Protein AF-G2DE27-F1 (afdb_monomer)

Sequence (119 aa):
MEELLKNDCVNLGLVTCKQAEQMSRGMVGREPKKAEADIVVELRATLHTQIRKFLRKHKGGPWNNPKAQEVLRIEIASTGSLRSLVQMARSILSERDEWLMANRGKLSSLLFGGKVRAK

Nearest PDB structures (foldseek):
  8dz8-assembly2_B  TM=3.753E-01  e=1.283E+00  synthetic construct
  6dg6-assembly4_D  TM=3.760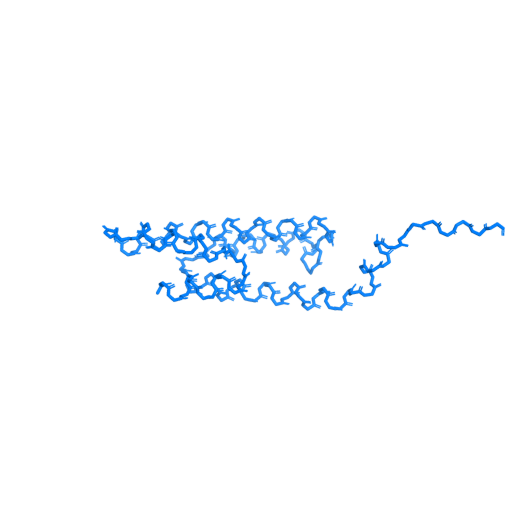E-01  e=1.498E+00  synthetic construct
  8dz8-assembly8_H  TM=3.916E-01  e=2.507E+00  synthetic construct

Organism: NCBI:txid1048808

Foldseek 3Di:
DLCCLQPLCCVLVLDPNVVSVVLVVVCPPPDPQVSFQVVLVSSLVSLLVVQVVLCVVPCQQPNNDPVSVVVLNVCSVVRRGSVSNSVSSVVVVVSRVVSCVVCVVVVVCVVVVPDPPDD

Secondary structure (DSSP, 8-state):
-HHIIIIIHHHTTSS-HHHHHHHHHHTTTS-HHHHHHHHHHHHHHHHHHHHHHHHHHTTTGGG-SHHHHHHHHHHHHH--SHHHHHHHHHHHHHHHHHHHHHTHHHHHHHHS-S-----

pLDDT: mean 87.58, std 13.14, range [43.81, 96.12]

Radius of gyration: 17.84 Å; Cα contacts (8 Å, |Δi|>4): 74; chains: 1; bounding box: 36×32×62 Å

Solvent-accessible surface area (backbone atoms only — not comparable to full-atom values): 6761 Å² total; per-residue (Å²): 108,66,63,52,41,56,45,52,34,28,76,71,62,56,38,51,64,69,53,29,51,51,53,52,60,69,36,68,95,49,60,67,70,62,43,46,48,54,51,32,54,54,44,41,54,40,48,52,51,52,50,54,54,47,28,66,77,51,75,20,58,88,48,56,49,73,66,52,47,48,50,52,51,53,54,52,72,61,44,84,41,61,69,61,40,52,55,51,48,51,54,57,50,48,53,50,49,53,45,47,63,78,39,44,79,65,54,51,53,72,75,64,65,74,74,85,77,81,128

Mean predicted aligned error: 6.75 Å

Structure (mmCIF, N/CA/C/O backbone):
data_AF-G2DE27-F1
#
_entry.id   AF-G2DE27-F1
#
loop_
_atom_site.group_PDB
_atom_site.id
_atom_site.type_symbol
_atom_site.label_atom_id
_atom_site.label_alt_id
_atom_site.label_comp_id
_atom_site.label_asym_id
_atom_site.label_entity_id
_atom_site.label_seq_id
_atom_site.pdbx_PDB_ins_code
_atom_site.Cartn_x
_atom_site.Cartn_y
_atom_site.Cartn_z
_atom_site.occupancy
_atom_site.B_iso_or_equiv
_atom_site.auth_seq_id
_atom_site.auth_comp_id
_atom_site.auth_asym_id
_atom_site.auth_atom_id
_atom_site.pdbx_PDB_model_num
ATOM 1 N N . MET A 1 1 ? -12.208 7.531 9.308 1.00 78.00 1 MET A N 1
ATOM 2 C CA . MET A 1 1 ? -11.408 6.284 9.303 1.00 78.00 1 MET A CA 1
ATOM 3 C C . MET A 1 1 ? -12.095 5.212 8.479 1.00 78.00 1 MET A C 1
ATOM 5 O O . MET A 1 1 ? -11.497 4.728 7.534 1.00 78.00 1 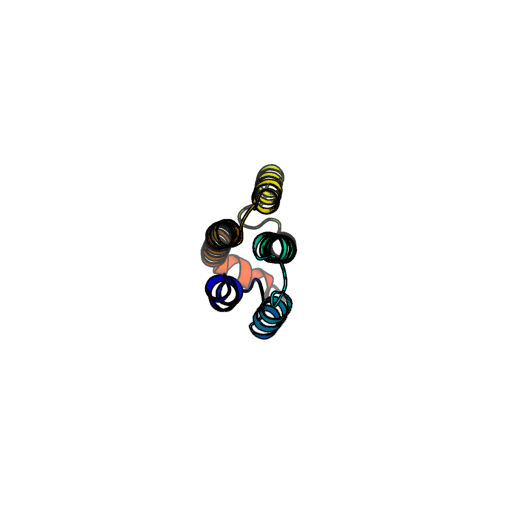MET A O 1
ATOM 9 N N . GLU A 1 2 ? -13.354 4.895 8.782 1.00 80.06 2 GLU A N 1
ATOM 10 C CA . GLU A 1 2 ? -14.131 3.891 8.046 1.00 80.06 2 GLU A CA 1
ATOM 11 C C . GLU A 1 2 ? -14.249 4.185 6.543 1.00 80.06 2 GLU A C 1
ATOM 13 O O . GLU A 1 2 ? -14.039 3.287 5.737 1.00 80.06 2 GLU A O 1
ATOM 18 N N . GLU A 1 3 ? -14.467 5.444 6.159 1.00 85.44 3 GLU A N 1
ATOM 19 C CA . GLU A 1 3 ? -14.487 5.861 4.749 1.00 85.44 3 GLU A CA 1
ATOM 20 C C . GLU A 1 3 ? -13.135 5.642 4.045 1.00 85.44 3 GLU A C 1
ATOM 22 O O . GLU A 1 3 ? -13.090 5.049 2.972 1.00 85.44 3 GLU A O 1
ATOM 27 N N . LEU A 1 4 ? -12.015 6.022 4.679 1.00 85.62 4 LEU A N 1
ATOM 28 C CA . LEU A 1 4 ? -10.665 5.769 4.144 1.00 85.62 4 LEU A CA 1
ATOM 29 C C . LEU A 1 4 ? -10.403 4.267 3.960 1.00 85.62 4 LEU A C 1
ATOM 31 O O . LEU A 1 4 ? -9.737 3.856 3.014 1.00 85.62 4 LEU A O 1
ATOM 35 N N . LEU A 1 5 ? -10.913 3.438 4.870 1.00 86.50 5 LEU A N 1
ATOM 36 C CA . LEU A 1 5 ? -10.732 1.992 4.819 1.00 86.50 5 LEU A CA 1
ATOM 37 C C . LEU A 1 5 ? -11.600 1.344 3.732 1.00 86.50 5 LEU A C 1
ATOM 39 O O . LEU A 1 5 ? -11.096 0.539 2.956 1.00 86.50 5 LEU A O 1
ATOM 43 N N . LYS A 1 6 ? -12.891 1.691 3.668 1.00 89.19 6 LYS A N 1
ATOM 44 C CA . LYS A 1 6 ? -13.863 1.085 2.743 1.00 89.19 6 LYS A CA 1
ATOM 45 C C . LYS A 1 6 ? -13.767 1.619 1.317 1.00 89.19 6 LYS A C 1
ATOM 47 O O . LYS A 1 6 ? -14.107 0.886 0.397 1.00 89.19 6 LYS A O 1
ATOM 52 N N . ASN A 1 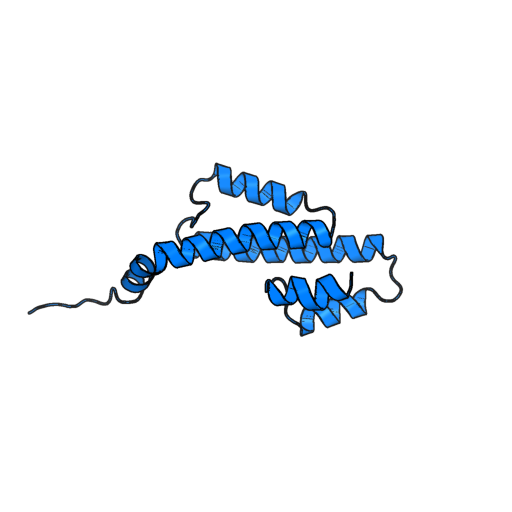7 ? -13.281 2.846 1.136 1.00 92.00 7 ASN A N 1
ATOM 53 C CA . ASN A 1 7 ? -13.124 3.454 -0.182 1.00 92.00 7 ASN A CA 1
ATOM 54 C C . ASN A 1 7 ? -11.658 3.455 -0.601 1.00 92.00 7 ASN A C 1
ATOM 56 O O . ASN A 1 7 ? -11.277 2.715 -1.499 1.00 92.00 7 ASN A O 1
ATOM 60 N N . ASP A 1 8 ? -10.805 4.243 0.054 1.00 92.25 8 ASP A N 1
ATOM 61 C CA . ASP A 1 8 ? -9.450 4.484 -0.454 1.00 92.25 8 ASP A CA 1
ATOM 62 C C . ASP A 1 8 ? -8.556 3.249 -0.403 1.00 92.25 8 ASP A C 1
ATOM 64 O O . ASP A 1 8 ? -7.893 2.927 -1.386 1.00 92.25 8 ASP A O 1
ATOM 68 N N . CYS A 1 9 ? -8.550 2.524 0.715 1.00 91.88 9 CYS A N 1
ATOM 69 C CA . CYS A 1 9 ? -7.734 1.317 0.837 1.00 91.88 9 CYS A CA 1
ATOM 70 C C . CYS A 1 9 ? -8.226 0.205 -0.101 1.00 91.88 9 CYS A C 1
ATOM 72 O O . CYS A 1 9 ? -7.412 -0.567 -0.606 1.00 91.88 9 CYS A O 1
ATOM 74 N N . VAL A 1 10 ? -9.533 0.153 -0.372 1.00 93.75 10 VAL A N 1
ATOM 75 C CA . VAL A 1 10 ? -10.127 -0.772 -1.347 1.00 93.75 10 VAL A CA 1
ATOM 76 C C . VAL A 1 10 ? -9.768 -0.375 -2.777 1.00 93.75 10 VAL A C 1
ATOM 78 O O . VAL A 1 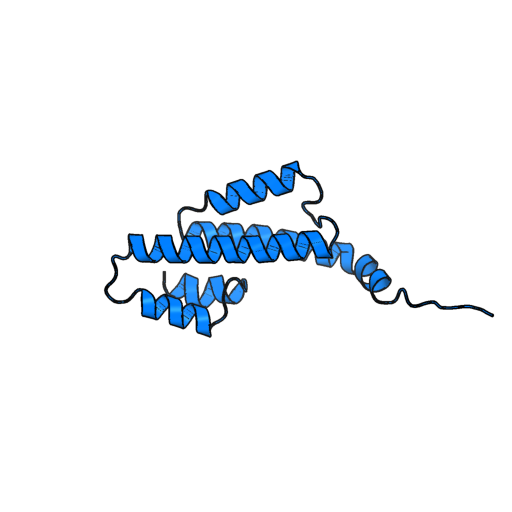10 ? -9.291 -1.212 -3.538 1.00 93.75 10 VAL A O 1
ATOM 81 N N . ASN A 1 11 ? -9.919 0.901 -3.132 1.00 92.81 11 ASN A N 1
ATOM 82 C CA . ASN A 1 11 ? -9.608 1.428 -4.463 1.00 92.81 11 ASN A CA 1
ATOM 83 C C . ASN A 1 11 ? -8.125 1.269 -4.812 1.00 92.81 11 ASN A C 1
ATOM 85 O O . ASN A 1 11 ? -7.780 0.974 -5.953 1.00 92.81 11 ASN A O 1
ATOM 89 N N . LEU A 1 12 ? -7.240 1.414 -3.823 1.00 93.12 12 LEU A N 1
ATOM 90 C CA . LEU A 1 12 ? -5.804 1.166 -3.975 1.00 93.12 12 LEU A CA 1
ATOM 91 C C . LEU A 1 12 ? -5.448 -0.327 -3.972 1.00 93.12 12 LEU A C 1
ATOM 93 O O . LEU A 1 12 ? -4.282 -0.683 -4.134 1.00 93.12 12 LEU A O 1
ATOM 97 N N . GLY A 1 13 ? -6.428 -1.208 -3.760 1.00 92.88 13 GLY A N 1
ATOM 98 C CA . GLY A 1 13 ? -6.229 -2.650 -3.690 1.00 92.88 13 GLY A CA 1
ATOM 99 C C . GLY A 1 13 ? -5.402 -3.095 -2.485 1.00 92.88 13 GLY A C 1
ATOM 100 O O . GLY A 1 13 ? -4.835 -4.186 -2.512 1.00 92.88 13 GLY A O 1
ATOM 101 N N . LEU A 1 14 ? -5.294 -2.274 -1.434 1.00 93.12 14 LEU A N 1
ATOM 102 C CA . LEU A 1 14 ? -4.629 -2.655 -0.184 1.00 93.12 14 LEU A CA 1
ATOM 103 C C . LEU A 1 14 ? -5.445 -3.704 0.572 1.00 93.12 14 LEU A C 1
ATOM 105 O O . LEU A 1 14 ? -4.870 -4.566 1.222 1.00 93.12 14 LEU A O 1
ATOM 109 N N . VAL A 1 15 ? -6.770 -3.656 0.456 1.00 95.06 15 VAL A N 1
ATOM 110 C CA . VAL A 1 15 ? -7.705 -4.644 1.009 1.00 95.06 15 VAL A CA 1
ATOM 111 C C . VAL A 1 15 ? -8.863 -4.866 0.047 1.00 95.06 15 VAL A C 1
ATOM 113 O O . VAL A 1 15 ? -9.178 -4.018 -0.780 1.00 95.06 15 VAL A O 1
ATOM 116 N N . THR A 1 16 ? -9.527 -6.010 0.162 1.00 93.88 16 THR A N 1
ATOM 117 C CA . THR A 1 16 ? -10.825 -6.239 -0.492 1.00 93.88 16 THR A CA 1
ATOM 118 C C . THR A 1 16 ? -11.956 -5.558 0.282 1.00 93.88 16 THR A C 1
ATOM 120 O O . THR A 1 16 ? -11.826 -5.327 1.485 1.00 93.88 16 THR A O 1
ATOM 123 N N . CYS A 1 17 ? -13.108 -5.319 -0.360 1.00 92.06 17 CYS A N 1
ATOM 124 C CA . CYS A 1 17 ? -14.300 -4.791 0.324 1.00 92.06 17 CYS A CA 1
ATOM 125 C C . CYS A 1 17 ? -14.668 -5.632 1.557 1.00 92.06 17 CYS A C 1
ATOM 127 O O . CYS A 1 17 ? -14.911 -5.098 2.635 1.00 92.06 17 CYS A O 1
ATOM 129 N N . LYS A 1 18 ? -14.617 -6.964 1.420 1.00 93.12 18 LYS A N 1
ATOM 130 C CA . LYS A 1 18 ? -14.903 -7.902 2.512 1.00 93.12 18 LYS A CA 1
ATOM 131 C C . LYS A 1 18 ? -13.925 -7.746 3.680 1.00 93.12 18 LYS A C 1
ATOM 133 O O . LYS A 1 18 ? -14.350 -7.755 4.830 1.00 93.12 18 LYS A O 1
ATOM 138 N N . GLN A 1 19 ? -12.630 -7.594 3.400 1.00 93.00 19 GLN A N 1
ATOM 139 C CA . GLN A 1 19 ? -11.624 -7.357 4.441 1.00 93.00 19 GLN A CA 1
ATOM 140 C C . GLN A 1 19 ? -11.829 -5.997 5.113 1.00 93.00 19 GLN A C 1
ATOM 142 O O . GLN A 1 19 ? -11.804 -5.925 6.336 1.00 93.00 19 GLN A O 1
ATOM 147 N N . ALA A 1 20 ? -12.112 -4.942 4.344 1.00 92.81 20 ALA A N 1
ATOM 148 C CA . ALA A 1 20 ? -12.404 -3.617 4.887 1.00 92.81 20 ALA A CA 1
ATOM 149 C C . ALA A 1 20 ? -13.627 -3.632 5.823 1.00 92.81 20 ALA A C 1
ATOM 151 O O . ALA A 1 20 ? -13.599 -3.034 6.899 1.00 92.81 20 ALA A O 1
ATOM 152 N N . GLU A 1 21 ? -14.686 -4.361 5.460 1.00 91.94 21 GLU A 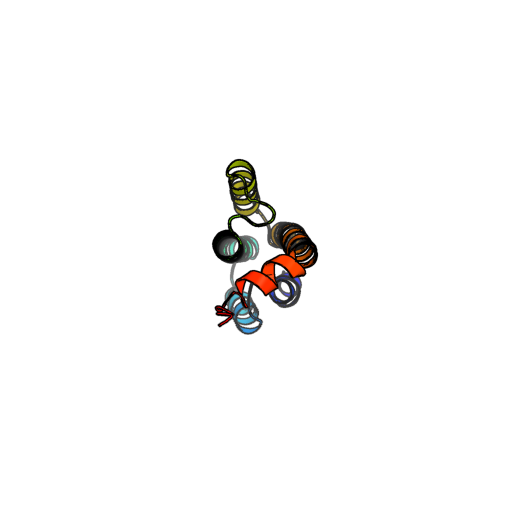N 1
ATOM 153 C CA . GLU A 1 21 ? -15.852 -4.573 6.322 1.00 91.94 21 GLU A CA 1
ATOM 154 C C . GLU A 1 21 ? -15.511 -5.354 7.595 1.00 91.94 21 GLU A C 1
ATOM 156 O O . GLU A 1 21 ? -15.956 -4.975 8.679 1.00 91.94 21 GLU A O 1
ATOM 161 N N . GLN A 1 22 ? -14.718 -6.423 7.490 1.00 92.38 22 GLN A N 1
ATOM 162 C CA . GLN A 1 22 ? -14.283 -7.214 8.645 1.00 92.38 22 GLN A CA 1
ATOM 163 C C . GLN A 1 22 ? -13.432 -6.387 9.611 1.00 92.38 22 GLN A C 1
ATOM 165 O O . GLN A 1 22 ? -13.709 -6.374 10.809 1.00 92.38 22 GLN A O 1
ATOM 170 N N . MET A 1 23 ? -12.452 -5.650 9.089 1.00 91.94 23 MET A N 1
ATOM 171 C CA . MET A 1 23 ? -11.615 -4.736 9.865 1.00 91.94 23 MET A CA 1
ATOM 172 C C . MET A 1 23 ? -12.466 -3.658 10.539 1.00 91.94 23 MET A C 1
ATOM 174 O O . MET A 1 23 ? -12.308 -3.419 11.731 1.00 91.94 23 MET A O 1
ATOM 178 N N . SER A 1 24 ? -13.425 -3.069 9.815 1.00 90.19 24 SER A N 1
ATOM 179 C CA . SER A 1 24 ? -14.351 -2.065 10.349 1.00 90.19 24 SER A CA 1
ATOM 180 C C . SER A 1 24 ? -15.212 -2.594 11.494 1.00 90.19 24 SER A C 1
ATOM 182 O O . SER A 1 24 ? -15.283 -1.954 12.543 1.00 90.19 24 SER A O 1
ATOM 184 N N . ARG A 1 25 ? -15.799 -3.787 11.347 1.00 90.44 25 ARG A N 1
ATOM 185 C CA . ARG A 1 25 ? -16.557 -4.442 12.426 1.00 90.44 25 ARG A CA 1
ATOM 186 C C . ARG A 1 25 ? -15.669 -4.765 13.624 1.00 90.44 25 ARG A C 1
ATOM 188 O O . ARG A 1 25 ? -16.093 -4.579 14.759 1.00 90.44 25 ARG A O 1
ATOM 195 N N . GLY A 1 26 ? -14.430 -5.184 13.374 1.00 87.00 26 GLY A N 1
ATOM 196 C CA . GLY A 1 26 ? -13.433 -5.452 14.409 1.00 87.00 26 GLY A CA 1
ATOM 197 C C . GLY A 1 26 ? -13.007 -4.220 15.215 1.00 87.00 26 GLY A C 1
ATOM 198 O O . GLY A 1 26 ? -12.393 -4.383 16.265 1.00 87.00 26 GLY A O 1
ATOM 199 N N . MET A 1 27 ? -13.328 -2.998 14.771 1.00 86.38 27 MET A N 1
ATOM 200 C CA . MET A 1 27 ? -13.064 -1.768 15.531 1.00 86.38 27 MET A CA 1
ATOM 201 C C . MET A 1 27 ? -14.137 -1.452 16.578 1.00 86.38 27 MET A C 1
ATOM 203 O O . MET A 1 27 ? -13.875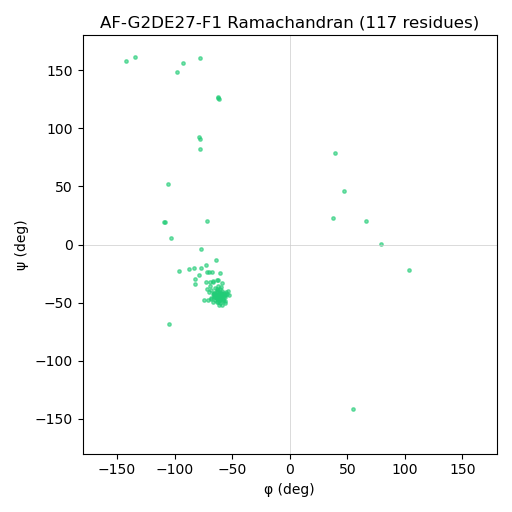 -0.671 17.493 1.00 86.38 27 MET A O 1
ATOM 207 N N . VAL A 1 28 ? -15.345 -2.008 16.450 1.00 86.62 28 VAL A N 1
ATOM 208 C CA . VAL A 1 28 ? -16.480 -1.645 17.309 1.00 86.62 28 VAL A CA 1
ATOM 209 C C . VAL A 1 28 ? -16.165 -1.998 18.766 1.00 86.62 28 VAL A C 1
ATOM 211 O O . VAL A 1 28 ? -15.787 -3.123 19.077 1.00 86.62 28 VAL A O 1
ATOM 214 N N . GLY A 1 29 ? -16.293 -1.016 19.663 1.00 88.00 29 GLY A N 1
ATOM 215 C CA . GLY A 1 29 ? -15.994 -1.174 21.092 1.00 88.00 29 GLY A CA 1
ATOM 216 C C . GLY A 1 29 ? -14.505 -1.117 21.460 1.00 88.00 29 GLY A C 1
ATOM 217 O O . GLY A 1 29 ? -14.172 -1.229 22.637 1.00 88.00 29 GLY A O 1
ATOM 218 N N . ARG A 1 30 ? -13.599 -0.919 20.491 1.00 90.56 30 ARG A N 1
ATOM 219 C CA . ARG A 1 30 ? -12.164 -0.719 20.742 1.00 90.56 30 ARG A CA 1
ATOM 220 C C . ARG A 1 30 ? -11.830 0.766 20.861 1.00 90.56 30 ARG A C 1
ATOM 222 O O . ARG A 1 30 ? -12.503 1.620 20.290 1.00 90.56 30 ARG A O 1
ATOM 229 N N . GLU A 1 31 ? -10.736 1.073 21.556 1.00 92.31 31 GLU A N 1
ATOM 230 C CA . GLU A 1 31 ? -10.185 2.428 21.564 1.00 92.31 31 GLU A CA 1
ATOM 231 C C . GLU A 1 31 ? -9.775 2.839 20.132 1.00 92.31 31 GLU A C 1
ATOM 233 O O . GLU A 1 31 ? -8.968 2.131 19.516 1.00 92.31 31 GLU A O 1
ATOM 238 N N . PRO A 1 32 ? -10.264 3.978 19.599 1.00 88.44 32 PRO A N 1
ATOM 239 C CA . PRO A 1 32 ? -10.047 4.360 18.202 1.00 88.44 32 PRO A CA 1
ATOM 240 C C . PRO A 1 32 ? -8.576 4.414 17.780 1.00 88.44 32 PRO A C 1
ATOM 242 O O . PRO A 1 32 ? -8.232 3.941 16.701 1.00 88.44 32 PRO A O 1
ATOM 245 N N . LYS A 1 33 ? -7.691 4.936 18.640 1.00 90.19 33 LYS A N 1
ATOM 246 C CA . LYS A 1 33 ? -6.251 5.036 18.346 1.00 90.19 33 LYS A CA 1
ATOM 247 C C . LYS A 1 33 ? -5.589 3.666 18.226 1.00 90.19 33 LYS A C 1
ATOM 249 O O . LYS A 1 33 ? -4.781 3.446 17.329 1.00 90.19 33 LYS A O 1
ATOM 254 N N . LYS A 1 34 ? -5.943 2.739 19.117 1.00 91.38 34 LYS A N 1
ATOM 255 C CA . LYS A 1 34 ? -5.409 1.373 19.107 1.00 91.38 34 LYS A CA 1
ATOM 256 C C . LYS A 1 34 ? -5.943 0.581 17.914 1.00 91.38 34 LYS A C 1
ATOM 258 O O . LYS A 1 34 ? -5.185 -0.130 17.267 1.00 91.38 34 LYS A O 1
ATOM 263 N N . ALA A 1 35 ? -7.228 0.743 17.601 1.00 91.88 35 ALA A N 1
ATOM 264 C CA . ALA A 1 35 ? -7.839 0.139 16.424 1.00 91.88 35 ALA A CA 1
ATOM 265 C C . ALA A 1 35 ? -7.189 0.639 15.121 1.00 91.88 35 ALA A C 1
ATOM 267 O O . ALA A 1 35 ? -6.871 -0.171 14.252 1.00 91.88 35 ALA A O 1
ATOM 268 N N . GLU A 1 36 ? -6.931 1.947 15.007 1.00 92.62 36 GLU A N 1
ATOM 269 C CA . GLU A 1 36 ? -6.219 2.510 13.856 1.00 92.62 36 GLU A CA 1
ATOM 270 C C . GLU A 1 36 ? -4.808 1.944 13.732 1.00 92.62 36 GLU A C 1
ATOM 272 O O . GLU A 1 36 ? -4.419 1.525 12.646 1.00 92.62 36 GLU A O 1
ATOM 277 N N . ALA A 1 37 ? -4.052 1.914 14.832 1.00 92.50 37 ALA A N 1
ATOM 278 C CA . ALA A 1 37 ? -2.677 1.430 14.827 1.00 92.50 37 ALA A CA 1
ATOM 279 C C . ALA A 1 37 ? -2.583 -0.012 14.303 1.00 92.50 37 ALA A C 1
ATOM 281 O O . ALA A 1 37 ? -1.746 -0.292 13.444 1.00 92.50 37 ALA A O 1
ATOM 282 N N . ASP A 1 38 ? -3.477 -0.898 14.748 1.00 93.25 38 ASP A N 1
ATOM 283 C CA . ASP A 1 38 ? -3.522 -2.287 14.282 1.00 93.25 38 ASP A CA 1
ATOM 284 C C . ASP A 1 38 ? -3.839 -2.379 12.782 1.00 93.25 38 ASP A C 1
ATOM 286 O O . ASP A 1 38 ? -3.147 -3.076 12.038 1.00 93.25 38 ASP A O 1
ATOM 290 N N . ILE A 1 39 ? -4.846 -1.629 12.318 1.00 94.12 39 ILE A N 1
ATOM 291 C CA . ILE A 1 39 ? -5.213 -1.575 10.895 1.00 94.12 39 ILE A CA 1
ATOM 292 C C . ILE A 1 39 ? -4.034 -1.076 10.062 1.00 94.12 39 ILE A C 1
ATOM 294 O O . ILE A 1 39 ? -3.716 -1.639 9.018 1.00 94.12 39 ILE A O 1
ATOM 298 N N . VAL A 1 40 ? -3.359 -0.028 10.525 1.00 95.38 40 VAL A N 1
ATOM 299 C CA . VAL A 1 40 ? -2.203 0.546 9.844 1.00 95.38 40 VAL A CA 1
ATOM 300 C C . VAL A 1 40 ? -1.070 -0.475 9.737 1.00 95.38 40 VAL A C 1
ATOM 302 O O . VAL A 1 40 ? -0.468 -0.584 8.671 1.00 95.38 40 VAL A O 1
ATOM 305 N N . VAL A 1 41 ? -0.794 -1.257 10.784 1.00 94.94 41 VAL A N 1
ATOM 306 C CA . VAL A 1 41 ? 0.215 -2.330 10.739 1.00 94.94 41 VAL A CA 1
ATOM 307 C C . VAL A 1 41 ? -0.134 -3.375 9.674 1.00 94.94 41 VAL A C 1
ATOM 309 O O . VAL A 1 41 ? 0.723 -3.736 8.863 1.00 94.94 41 VAL A O 1
ATOM 312 N N . GLU A 1 42 ? -1.389 -3.819 9.621 1.00 94.56 42 GLU A N 1
ATOM 313 C CA . GLU A 1 42 ? -1.840 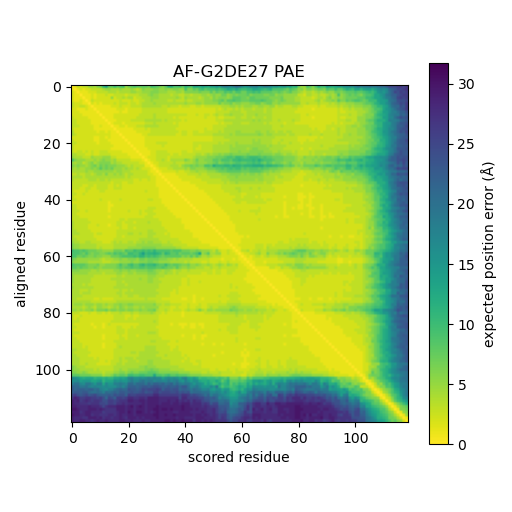-4.817 8.645 1.00 94.56 42 GLU A CA 1
ATOM 314 C C . GLU A 1 42 ? -1.781 -4.291 7.199 1.00 94.56 42 GLU A C 1
ATOM 316 O O . GLU A 1 42 ? -1.296 -4.969 6.283 1.00 94.56 42 GLU A O 1
ATOM 321 N N . LEU A 1 43 ? -2.198 -3.043 6.984 1.00 95.81 43 LEU A N 1
ATOM 322 C CA . LEU A 1 43 ? -2.152 -2.404 5.670 1.00 95.81 43 LEU A CA 1
ATOM 323 C C . LEU A 1 43 ? -0.713 -2.133 5.209 1.00 95.81 43 LEU A C 1
ATOM 325 O O . LEU A 1 43 ? -0.404 -2.363 4.036 1.00 95.81 43 LEU A O 1
ATOM 329 N N . ARG A 1 44 ? 0.195 -1.724 6.112 1.00 96.12 44 ARG A N 1
ATOM 330 C CA . ARG A 1 44 ? 1.635 -1.605 5.810 1.00 96.12 44 ARG A CA 1
ATOM 331 C C . ARG A 1 44 ? 2.191 -2.944 5.335 1.00 96.12 44 ARG A C 1
ATOM 333 O O . ARG A 1 44 ? 2.850 -2.986 4.298 1.00 96.12 44 ARG A O 1
ATOM 340 N N . ALA A 1 45 ? 1.901 -4.038 6.045 1.00 94.88 45 ALA A N 1
ATOM 341 C CA . ALA A 1 45 ? 2.354 -5.381 5.673 1.00 94.88 45 ALA A CA 1
ATOM 342 C C . ALA A 1 45 ? 1.818 -5.816 4.297 1.00 94.88 45 ALA A C 1
ATOM 344 O O . ALA A 1 45 ? 2.542 -6.418 3.489 1.00 94.88 45 ALA A O 1
ATOM 345 N N . THR A 1 46 ? 0.567 -5.464 4.002 1.00 95.81 46 THR A N 1
ATOM 346 C CA . THR A 1 46 ? -0.056 -5.758 2.711 1.00 95.81 46 THR A CA 1
ATOM 347 C C . THR A 1 46 ? 0.606 -4.983 1.575 1.00 95.81 46 THR A C 1
ATOM 349 O O . THR A 1 46 ? 1.038 -5.600 0.596 1.00 95.81 46 THR A O 1
ATOM 352 N N . LEU A 1 47 ? 0.788 -3.667 1.724 1.00 95.75 47 LEU A N 1
ATOM 353 C CA . LEU A 1 47 ? 1.508 -2.834 0.756 1.00 95.75 47 LEU A CA 1
ATOM 354 C C . LEU A 1 47 ? 2.932 -3.361 0.521 1.00 95.75 47 LEU A C 1
ATOM 356 O O . LEU A 1 47 ? 3.356 -3.548 -0.622 1.00 95.75 47 LEU A O 1
ATOM 360 N N . HIS A 1 48 ? 3.638 -3.712 1.598 1.00 94.44 48 HIS A N 1
ATOM 361 C CA . HIS A 1 48 ? 4.975 -4.298 1.527 1.00 94.44 48 HIS A CA 1
ATOM 362 C C . HIS A 1 48 ? 5.017 -5.574 0.684 1.00 94.44 48 HIS A C 1
ATOM 364 O O . HIS A 1 48 ? 5.926 -5.783 -0.127 1.00 94.44 48 HIS A O 1
ATOM 370 N N . THR A 1 49 ? 4.022 -6.440 0.872 1.00 94.81 49 THR A N 1
ATOM 371 C CA . THR A 1 49 ? 3.899 -7.699 0.139 1.00 94.81 49 THR A CA 1
ATOM 372 C C . THR A 1 49 ? 3.641 -7.452 -1.344 1.00 94.81 49 THR A C 1
ATOM 374 O O . THR A 1 49 ? 4.241 -8.128 -2.186 1.00 94.81 49 THR A O 1
ATOM 377 N N . GLN A 1 50 ? 2.788 -6.482 -1.678 1.00 93.81 50 GLN A N 1
ATOM 378 C CA . GLN A 1 50 ? 2.502 -6.114 -3.065 1.00 93.81 50 GLN A CA 1
ATOM 379 C C . GLN A 1 50 ? 3.751 -5.590 -3.776 1.00 93.81 50 GLN A C 1
ATOM 381 O O . GLN A 1 50 ? 4.107 -6.110 -4.836 1.00 93.81 50 GLN A O 1
ATOM 386 N N . ILE A 1 51 ? 4.468 -4.646 -3.161 1.00 94.31 51 ILE A N 1
ATOM 387 C CA . ILE A 1 51 ? 5.709 -4.088 -3.716 1.00 94.31 51 ILE A CA 1
ATOM 388 C C . ILE A 1 51 ? 6.747 -5.193 -3.899 1.00 94.31 51 ILE A C 1
ATOM 390 O O . ILE A 1 51 ? 7.302 -5.350 -4.981 1.00 94.31 51 ILE A O 1
ATOM 394 N N . ARG A 1 52 ? 6.960 -6.049 -2.894 1.00 93.75 52 ARG A N 1
ATOM 395 C CA . ARG A 1 52 ? 7.909 -7.168 -3.001 1.00 93.75 52 ARG A CA 1
ATOM 396 C C . ARG A 1 52 ? 7.563 -8.125 -4.145 1.00 93.75 52 ARG A C 1
ATOM 398 O O . ARG A 1 52 ? 8.462 -8.572 -4.859 1.00 93.75 52 ARG A O 1
ATOM 405 N N . LYS A 1 53 ? 6.282 -8.469 -4.323 1.00 93.75 53 LYS A N 1
ATOM 406 C CA . LYS A 1 53 ? 5.829 -9.304 -5.451 1.00 93.75 53 LYS A CA 1
ATOM 407 C C . LYS A 1 53 ? 6.097 -8.608 -6.787 1.00 93.75 53 LYS A C 1
ATOM 409 O O . LYS A 1 53 ? 6.603 -9.250 -7.707 1.00 93.75 53 LYS A O 1
ATOM 414 N N . PHE A 1 54 ? 5.819 -7.309 -6.870 1.00 93.81 54 PHE A N 1
ATOM 415 C CA . PHE A 1 54 ? 6.071 -6.500 -8.057 1.00 93.81 54 PHE A CA 1
ATOM 416 C C . PHE A 1 54 ? 7.562 -6.453 -8.419 1.00 93.81 54 PHE A C 1
ATOM 418 O O . PHE A 1 54 ? 7.932 -6.819 -9.533 1.00 93.81 54 PHE A O 1
ATOM 425 N N . LEU A 1 55 ? 8.426 -6.103 -7.460 1.00 91.88 55 LEU A N 1
ATOM 426 C CA . LEU A 1 55 ? 9.881 -6.039 -7.633 1.00 91.88 55 LEU A CA 1
ATOM 427 C C . LEU A 1 55 ? 10.451 -7.357 -8.171 1.00 91.88 55 LEU A C 1
ATOM 429 O O . LEU A 1 55 ? 11.268 -7.350 -9.087 1.00 91.88 55 LEU A O 1
ATOM 433 N N . ARG A 1 56 ? 9.988 -8.500 -7.653 1.00 91.56 56 ARG A N 1
ATOM 434 C CA . ARG A 1 56 ? 10.408 -9.826 -8.137 1.00 91.56 56 ARG A CA 1
ATOM 435 C C . ARG A 1 56 ? 9.976 -10.083 -9.572 1.00 91.56 56 ARG A C 1
ATOM 437 O O . ARG A 1 56 ? 10.782 -10.529 -10.381 1.00 91.56 56 ARG A O 1
ATOM 444 N N . LYS A 1 57 ? 8.710 -9.799 -9.883 1.00 91.75 57 LYS A N 1
ATOM 445 C CA . LYS A 1 57 ? 8.137 -10.026 -11.214 1.00 91.75 57 LYS A CA 1
ATOM 446 C C . LYS A 1 57 ? 8.802 -9.151 -12.279 1.00 91.75 57 LYS A C 1
ATOM 448 O O . LYS A 1 57 ? 9.019 -9.610 -13.395 1.00 91.75 57 LYS A O 1
ATOM 453 N N . HIS A 1 58 ? 9.147 -7.915 -11.929 1.00 90.50 58 HIS A N 1
ATOM 454 C CA . HIS A 1 58 ? 9.641 -6.900 -12.861 1.00 90.50 58 HIS A CA 1
ATOM 455 C C . HIS A 1 58 ? 11.134 -6.580 -12.689 1.00 90.50 58 HIS A C 1
ATOM 457 O O . HIS A 1 58 ? 11.588 -5.530 -13.139 1.00 90.50 58 HIS A O 1
ATOM 463 N N . LYS A 1 59 ? 11.902 -7.479 -12.049 1.00 87.44 59 LYS A N 1
ATOM 464 C CA . LYS A 1 59 ? 13.355 -7.346 -11.813 1.00 87.44 59 LYS A CA 1
ATOM 465 C C . LYS A 1 59 ? 13.753 -5.963 -11.276 1.00 87.44 59 LYS A C 1
ATOM 467 O O . LYS A 1 59 ? 14.695 -5.344 -11.759 1.00 87.44 59 LYS A O 1
ATOM 472 N N . GLY A 1 60 ? 13.009 -5.479 -10.287 1.00 84.56 60 GLY A N 1
ATOM 473 C CA . GLY A 1 60 ? 13.267 -4.208 -9.619 1.00 84.56 60 GLY A CA 1
ATOM 474 C C . GLY A 1 60 ? 12.340 -3.057 -10.017 1.00 84.56 60 GLY A C 1
ATOM 475 O O . GLY A 1 60 ? 12.148 -2.163 -9.204 1.00 84.56 60 GLY A O 1
ATOM 476 N N . GLY A 1 61 ? 11.689 -3.090 -11.185 1.00 92.00 61 GLY A N 1
ATOM 477 C CA . GLY A 1 61 ? 10.711 -2.055 -11.554 1.00 92.00 61 GLY A CA 1
ATOM 478 C C . GLY A 1 61 ? 11.280 -0.621 -11.489 1.00 92.00 61 GLY A C 1
ATOM 479 O O . GLY A 1 61 ? 12.448 -0.436 -11.842 1.00 92.00 61 GLY A O 1
ATOM 480 N N . PRO A 1 62 ? 10.503 0.381 -11.027 1.00 93.94 62 PRO A N 1
ATOM 481 C CA . PRO A 1 62 ? 11.009 1.743 -10.831 1.00 93.94 62 PRO A CA 1
ATOM 482 C C . PRO A 1 62 ? 12.039 1.834 -9.690 1.00 93.94 62 PRO A C 1
ATOM 484 O O . PRO A 1 62 ? 12.940 2.666 -9.726 1.00 93.94 62 PRO A O 1
ATOM 487 N N . TRP A 1 63 ? 12.002 0.900 -8.736 1.00 95.19 63 TRP A N 1
ATOM 488 C CA . TRP A 1 63 ? 12.895 0.858 -7.572 1.00 95.19 63 TRP A CA 1
ATOM 489 C C . TRP A 1 63 ? 13.953 -0.242 -7.718 1.00 95.19 63 TRP A C 1
ATOM 491 O O . TRP A 1 63 ? 14.107 -1.127 -6.871 1.00 95.19 63 TRP A O 1
ATOM 501 N N . ASN A 1 64 ? 14.665 -0.242 -8.844 1.00 91.25 64 ASN A N 1
ATOM 502 C CA . ASN A 1 64 ? 15.544 -1.351 -9.220 1.00 91.25 64 ASN A CA 1
ATOM 503 C C . ASN A 1 64 ? 16.839 -1.464 -8.403 1.00 91.25 64 ASN A C 1
ATOM 505 O O . ASN A 1 64 ? 17.459 -2.527 -8.394 1.00 91.25 64 ASN A O 1
ATOM 509 N N . ASN A 1 65 ? 17.235 -0.405 -7.700 1.00 93.94 65 ASN A N 1
ATOM 510 C CA . ASN A 1 65 ? 18.447 -0.389 -6.895 1.00 93.94 65 ASN A CA 1
ATOM 511 C C . ASN A 1 65 ? 18.146 -0.673 -5.406 1.00 93.94 65 ASN A C 1
ATOM 513 O O . ASN A 1 65 ? 17.082 -0.292 -4.906 1.00 93.94 65 ASN A O 1
ATOM 517 N N . PRO A 1 66 ? 19.078 -1.307 -4.663 1.00 92.31 66 PRO A N 1
ATOM 518 C CA . PRO A 1 66 ? 18.858 -1.663 -3.258 1.00 92.31 66 PRO A CA 1
ATOM 519 C C . PRO A 1 66 ? 18.560 -0.467 -2.348 1.00 92.31 66 PRO A C 1
ATOM 521 O O . PRO A 1 66 ? 17.778 -0.592 -1.409 1.00 92.31 66 PRO A O 1
ATOM 524 N N . LYS A 1 67 ? 19.152 0.702 -2.632 1.00 94.94 67 LYS A N 1
ATOM 525 C CA . LYS A 1 67 ? 18.961 1.907 -1.819 1.00 94.94 67 LYS A CA 1
ATOM 526 C C . LYS A 1 67 ? 17.520 2.415 -1.893 1.00 94.94 67 LYS A C 1
ATOM 528 O O . LYS A 1 67 ? 16.944 2.704 -0.851 1.00 94.94 67 LYS A O 1
ATOM 533 N N . ALA A 1 68 ? 16.922 2.461 -3.081 1.00 93.75 68 ALA A N 1
ATOM 534 C CA . ALA A 1 68 ? 15.525 2.850 -3.270 1.00 93.75 68 ALA A CA 1
ATOM 535 C C . ALA A 1 68 ? 14.559 1.873 -2.579 1.00 93.75 68 ALA A C 1
ATOM 537 O O . ALA A 1 68 ? 13.604 2.290 -1.930 1.00 93.75 68 ALA A O 1
ATOM 538 N N . GLN A 1 69 ? 14.842 0.568 -2.642 1.00 93.69 69 GLN A N 1
ATOM 539 C CA . GLN A 1 69 ? 14.034 -0.445 -1.948 1.00 93.69 69 GLN A CA 1
ATOM 540 C C . GLN A 1 69 ? 14.135 -0.339 -0.422 1.00 93.69 69 GLN A C 1
ATOM 542 O O . GLN A 1 69 ? 13.176 -0.663 0.280 1.00 93.69 69 GLN A O 1
ATOM 547 N N . GLU A 1 70 ? 15.290 0.083 0.098 1.00 93.75 70 GLU A N 1
ATOM 548 C CA . GLU A 1 70 ? 15.465 0.367 1.522 1.00 93.75 70 GLU A CA 1
ATOM 549 C C . GLU A 1 70 ? 14.669 1.598 1.949 1.00 93.75 70 GLU A C 1
ATOM 551 O O . GLU A 1 70 ? 13.947 1.541 2.940 1.00 93.75 70 GLU A O 1
ATOM 556 N N . VAL A 1 71 ? 14.753 2.683 1.174 1.00 94.12 71 VAL A N 1
ATOM 557 C CA . VAL A 1 71 ? 13.997 3.917 1.431 1.00 94.12 71 VAL A CA 1
ATOM 558 C C . VAL A 1 71 ? 12.501 3.619 1.490 1.00 94.12 71 VAL A C 1
ATOM 560 O O . VAL A 1 71 ? 11.875 3.913 2.503 1.00 94.12 71 VAL A O 1
ATOM 563 N N . LEU A 1 72 ? 11.958 2.910 0.495 1.00 94.19 72 LEU A N 1
ATOM 564 C CA . LEU A 1 72 ? 10.553 2.491 0.501 1.00 94.19 72 LEU A CA 1
ATOM 565 C C . LEU A 1 72 ? 10.173 1.678 1.739 1.00 94.19 72 LEU A C 1
ATOM 567 O O . LEU A 1 72 ? 9.101 1.870 2.307 1.00 94.19 72 LEU A O 1
ATOM 571 N N . ARG A 1 73 ? 11.037 0.749 2.166 1.00 93.44 73 ARG A N 1
ATOM 572 C CA . ARG A 1 73 ? 10.778 -0.076 3.352 1.00 93.44 73 ARG A CA 1
ATOM 573 C C . ARG A 1 73 ? 10.676 0.781 4.608 1.00 93.44 73 ARG A C 1
ATOM 575 O O . ARG A 1 73 ? 9.751 0.591 5.394 1.00 93.44 73 ARG A O 1
ATOM 582 N N . ILE A 1 74 ? 11.613 1.708 4.788 1.00 94.81 74 ILE A N 1
ATOM 583 C CA . ILE A 1 74 ? 11.643 2.619 5.935 1.00 94.81 74 ILE A CA 1
ATOM 584 C C . ILE A 1 74 ? 10.426 3.550 5.906 1.00 94.81 74 ILE A C 1
ATOM 586 O O . ILE A 1 74 ? 9.749 3.707 6.922 1.00 94.81 74 ILE A O 1
ATOM 590 N N . GLU A 1 75 ? 10.100 4.117 4.746 1.00 93.25 75 GLU A N 1
ATOM 591 C CA . GLU A 1 75 ? 8.951 5.007 4.573 1.00 93.25 75 GLU A CA 1
ATOM 592 C C . GLU A 1 75 ? 7.640 4.305 4.944 1.00 93.25 75 GLU A C 1
ATOM 594 O O . GLU A 1 75 ? 6.921 4.771 5.835 1.00 93.25 75 GLU A O 1
ATOM 599 N N . ILE A 1 76 ? 7.386 3.122 4.374 1.00 94.25 76 ILE A N 1
ATOM 600 C CA . ILE A 1 76 ? 6.198 2.320 4.692 1.00 94.25 76 ILE A CA 1
ATOM 601 C C . ILE A 1 76 ? 6.178 1.970 6.182 1.00 94.25 76 ILE A C 1
ATOM 603 O O . ILE A 1 76 ? 5.149 2.127 6.836 1.00 94.25 76 ILE A O 1
ATOM 607 N N . ALA A 1 77 ? 7.306 1.545 6.756 1.00 92.94 77 ALA A N 1
ATOM 608 C CA . ALA A 1 77 ? 7.386 1.205 8.173 1.00 92.94 77 ALA A CA 1
ATOM 609 C C . ALA A 1 77 ? 7.119 2.404 9.102 1.00 92.94 77 ALA A C 1
ATOM 611 O O . ALA A 1 77 ? 6.574 2.200 10.186 1.00 92.94 77 ALA A O 1
ATOM 612 N N . SER A 1 78 ? 7.453 3.631 8.693 1.00 92.88 78 SER A N 1
ATOM 613 C CA . SER A 1 78 ? 7.342 4.838 9.531 1.00 92.88 78 SER A CA 1
ATOM 614 C C . SER A 1 78 ? 5.928 5.445 9.579 1.00 92.88 78 SER A C 1
ATOM 616 O O . SER A 1 78 ? 5.510 5.916 10.630 1.00 92.88 78 SER A O 1
ATOM 618 N N . THR A 1 79 ? 5.153 5.366 8.490 1.00 93.50 79 THR A N 1
ATOM 619 C CA . THR A 1 79 ? 3.730 4.951 8.454 1.00 93.50 79 THR A CA 1
ATOM 620 C C . THR A 1 79 ? 2.690 5.300 9.533 1.00 93.50 79 THR A C 1
ATOM 622 O O . THR A 1 79 ? 1.729 4.546 9.604 1.00 93.50 79 THR A O 1
ATOM 625 N N . GLY A 1 80 ? 2.779 6.323 10.382 1.00 90.75 80 GLY A N 1
ATOM 626 C CA . GLY A 1 80 ? 2.038 6.387 11.664 1.00 90.75 80 GLY A CA 1
ATOM 627 C C . GLY A 1 80 ? 0.493 6.360 11.671 1.00 90.75 80 GLY A C 1
ATOM 628 O O . GLY A 1 80 ? -0.086 5.954 12.674 1.00 90.75 80 GLY A O 1
ATOM 629 N N . SER A 1 81 ? -0.178 6.769 10.592 1.00 94.38 81 SER A N 1
ATOM 630 C CA . SER A 1 81 ? -1.648 6.891 10.531 1.00 94.38 81 SER A CA 1
ATOM 631 C C . SER A 1 81 ? -2.234 6.293 9.254 1.00 94.38 81 SER A C 1
ATOM 633 O O . SER A 1 81 ? -1.535 6.150 8.243 1.00 94.38 81 SER A O 1
ATOM 635 N N . LEU A 1 82 ? -3.540 6.010 9.258 1.00 93.44 82 LEU A N 1
ATOM 636 C CA . LEU A 1 82 ? -4.225 5.480 8.078 1.00 93.44 82 LEU A CA 1
ATOM 637 C C . LEU A 1 82 ? -4.189 6.483 6.922 1.00 93.44 82 LEU A C 1
ATOM 639 O O . LEU A 1 82 ? -3.924 6.115 5.780 1.00 93.44 82 LEU A O 1
ATOM 643 N N . ARG A 1 83 ? -4.391 7.771 7.223 1.00 94.31 83 ARG A N 1
ATOM 644 C CA . ARG A 1 83 ? -4.348 8.842 6.219 1.00 94.31 83 ARG A CA 1
ATOM 645 C C . ARG A 1 83 ? -2.972 8.945 5.560 1.00 94.31 83 ARG A C 1
ATOM 647 O O . ARG A 1 83 ? -2.899 8.984 4.334 1.00 94.31 83 ARG A O 1
ATOM 654 N N . SER A 1 84 ? -1.901 8.969 6.357 1.00 94.50 84 SER A N 1
ATOM 655 C CA . SER A 1 84 ? -0.533 9.040 5.828 1.00 94.50 84 SER A CA 1
ATOM 656 C C . SER A 1 84 ? -0.190 7.814 4.984 1.00 94.50 84 SER A C 1
ATOM 658 O O . SER A 1 84 ? 0.425 7.950 3.930 1.00 94.50 84 SER A O 1
ATOM 660 N N . LEU A 1 85 ? -0.637 6.624 5.406 1.00 95.06 85 LEU A N 1
ATOM 661 C CA . LEU A 1 85 ? -0.416 5.391 4.657 1.00 95.06 85 LEU A CA 1
ATOM 662 C C . LEU A 1 85 ? -1.141 5.413 3.306 1.00 95.06 85 LEU A C 1
ATOM 664 O O . LEU A 1 85 ? -0.546 5.051 2.298 1.00 95.06 85 LEU A O 1
ATOM 668 N N . VAL A 1 86 ? -2.395 5.875 3.260 1.00 95.06 86 VAL A N 1
ATOM 669 C CA . VAL A 1 86 ? -3.163 6.008 2.009 1.00 95.06 86 VAL A CA 1
ATOM 670 C C . VAL A 1 86 ? -2.489 6.980 1.040 1.00 95.06 86 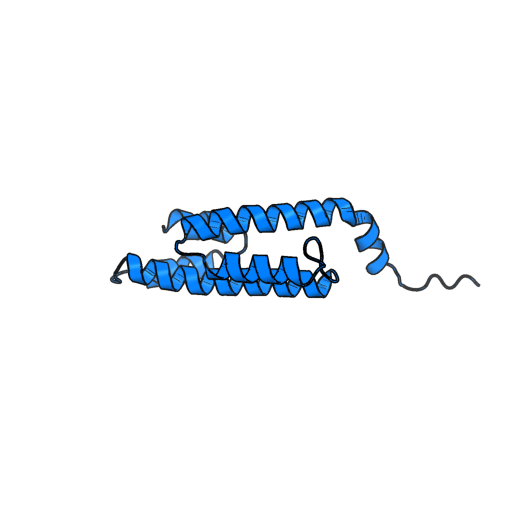VAL A C 1
ATOM 672 O O . VAL A 1 86 ? -2.360 6.674 -0.144 1.00 95.06 86 VAL A O 1
ATOM 675 N N . GLN A 1 87 ? -2.037 8.141 1.522 1.00 95.19 87 GLN A N 1
ATOM 676 C CA . GLN A 1 87 ? -1.340 9.126 0.686 1.00 95.19 87 GLN A CA 1
ATOM 677 C C . GLN A 1 87 ? -0.028 8.567 0.123 1.00 95.19 87 GLN A C 1
ATOM 679 O O . GLN A 1 87 ? 0.226 8.680 -1.076 1.00 95.19 87 GLN A O 1
ATOM 684 N N . MET A 1 88 ? 0.764 7.901 0.964 1.00 95.75 88 MET A N 1
ATOM 685 C CA . MET A 1 88 ? 2.001 7.244 0.546 1.00 95.75 88 MET A CA 1
ATOM 686 C C . MET A 1 88 ? 1.736 6.120 -0.462 1.00 95.75 88 MET A C 1
ATOM 688 O O . MET A 1 88 ? 2.381 6.056 -1.505 1.00 95.75 88 MET A O 1
ATOM 692 N N . ALA A 1 89 ? 0.743 5.267 -0.197 1.00 95.62 89 ALA A N 1
ATOM 693 C CA . ALA A 1 89 ? 0.355 4.188 -1.096 1.00 95.62 89 ALA A CA 1
ATOM 694 C C . ALA A 1 89 ? -0.081 4.721 -2.468 1.00 95.62 89 ALA 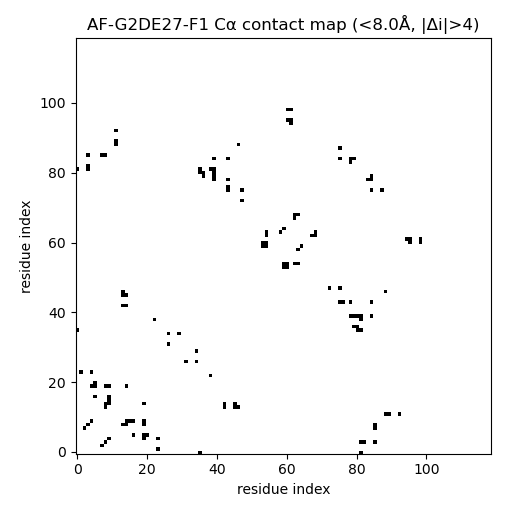A C 1
ATOM 696 O O . ALA A 1 89 ? 0.335 4.167 -3.480 1.00 95.62 89 ALA A O 1
ATOM 697 N N . ARG A 1 90 ? -0.850 5.819 -2.525 1.00 95.44 90 ARG A N 1
ATOM 698 C CA . ARG A 1 90 ? -1.204 6.486 -3.792 1.00 95.44 90 ARG A CA 1
ATOM 699 C C . ARG A 1 90 ? 0.036 6.876 -4.591 1.00 95.44 90 ARG A C 1
ATOM 701 O O . ARG A 1 90 ? 0.103 6.557 -5.772 1.00 95.44 90 ARG A O 1
ATOM 708 N N . SER A 1 91 ? 1.015 7.512 -3.947 1.00 95.25 91 SER A N 1
ATOM 709 C CA . SER A 1 91 ? 2.259 7.928 -4.607 1.00 95.25 91 SER A CA 1
ATOM 710 C C . SER A 1 91 ? 3.033 6.731 -5.168 1.00 95.25 91 SER A C 1
ATOM 712 O O . SER A 1 91 ? 3.378 6.710 -6.345 1.00 95.25 91 SER A O 1
ATOM 714 N N . ILE A 1 92 ? 3.245 5.700 -4.345 1.00 95.38 92 ILE A N 1
ATOM 715 C CA . ILE A 1 92 ? 3.993 4.493 -4.727 1.00 95.38 92 ILE A CA 1
ATOM 716 C C . ILE A 1 92 ? 3.298 3.745 -5.873 1.00 95.38 92 ILE A C 1
ATOM 718 O O . ILE A 1 92 ? 3.944 3.269 -6.807 1.00 95.38 92 ILE A O 1
ATOM 722 N N . LEU A 1 93 ? 1.973 3.599 -5.800 1.00 94.50 93 LEU A N 1
ATOM 723 C CA . LEU A 1 93 ? 1.206 2.879 -6.812 1.00 94.50 93 LEU A CA 1
ATOM 724 C C . LEU A 1 93 ? 1.100 3.675 -8.122 1.00 94.50 93 LEU A C 1
ATOM 726 O O . LEU A 1 93 ? 1.138 3.053 -9.180 1.00 94.50 93 LEU A O 1
ATOM 730 N N . SER A 1 94 ? 1.062 5.012 -8.071 1.00 95.56 94 SER A N 1
ATOM 731 C CA . SER A 1 94 ? 1.160 5.859 -9.271 1.00 95.56 94 SER A CA 1
ATOM 732 C C . SER A 1 94 ? 2.498 5.659 -9.979 1.00 95.56 94 SER A C 1
ATOM 734 O O . SER A 1 94 ? 2.516 5.337 -11.163 1.00 95.56 94 SER A O 1
ATOM 736 N N . GLU A 1 95 ? 3.617 5.729 -9.247 1.00 95.38 95 GLU A N 1
ATOM 737 C CA . GLU A 1 95 ? 4.961 5.526 -9.811 1.00 95.38 95 GLU A CA 1
ATOM 738 C C . GLU A 1 95 ? 5.104 4.133 -10.454 1.00 95.38 95 GLU A C 1
ATOM 740 O O . GLU A 1 95 ? 5.664 3.973 -11.544 1.00 95.38 95 GLU A O 1
ATOM 745 N N . ARG A 1 96 ? 4.534 3.103 -9.813 1.00 94.25 96 ARG A N 1
ATOM 746 C CA . ARG A 1 96 ? 4.440 1.749 -10.379 1.00 94.25 96 ARG A CA 1
ATOM 747 C C . ARG A 1 96 ? 3.695 1.744 -11.712 1.00 94.25 96 ARG A C 1
ATOM 749 O O . ARG A 1 96 ? 4.148 1.097 -12.658 1.00 94.25 96 ARG A O 1
ATOM 756 N N . ASP A 1 97 ? 2.535 2.386 -11.763 1.00 93.31 97 ASP A N 1
ATOM 757 C CA . ASP A 1 97 ? 1.646 2.355 -12.924 1.00 93.31 97 ASP A CA 1
ATOM 758 C C . ASP A 1 97 ? 2.226 3.163 -14.091 1.00 93.31 97 ASP A C 1
ATOM 760 O O . ASP A 1 97 ? 2.205 2.696 -15.231 1.00 93.31 97 ASP A O 1
ATOM 764 N N . GLU A 1 98 ? 2.856 4.302 -13.806 1.00 94.94 98 GLU A N 1
ATOM 765 C CA . GLU A 1 98 ? 3.631 5.089 -14.770 1.00 94.94 98 GLU A CA 1
ATOM 766 C C . GLU A 1 98 ? 4.767 4.260 -15.379 1.00 94.94 98 GLU A C 1
ATOM 768 O O . GLU A 1 98 ? 4.904 4.186 -16.605 1.00 94.94 98 GLU A O 1
ATOM 773 N N . TRP A 1 99 ? 5.532 3.551 -14.543 1.00 94.69 99 TRP A N 1
ATOM 774 C CA . TRP A 1 99 ? 6.591 2.658 -15.012 1.00 94.69 99 TRP A CA 1
ATOM 775 C C . TRP A 1 99 ? 6.043 1.515 -15.875 1.00 94.69 99 TRP A C 1
ATOM 777 O O . TRP A 1 99 ? 6.601 1.194 -16.926 1.00 94.69 99 TRP A O 1
ATOM 787 N N . LEU A 1 100 ? 4.927 0.897 -15.472 1.00 93.38 100 LEU A N 1
ATOM 788 C CA . LEU A 1 100 ? 4.278 -0.156 -16.258 1.00 93.38 100 LEU A CA 1
ATOM 789 C C . LEU A 1 100 ? 3.831 0.353 -17.630 1.00 93.38 100 LEU A C 1
ATOM 791 O O . LEU A 1 100 ? 4.021 -0.351 -18.624 1.00 93.38 100 LEU A O 1
ATOM 795 N N . MET A 1 101 ? 3.259 1.556 -17.693 1.00 92.12 101 MET A N 1
ATOM 796 C CA . MET A 1 101 ? 2.827 2.178 -18.944 1.00 92.12 101 MET A CA 1
ATOM 797 C C . MET A 1 101 ? 4.015 2.495 -19.853 1.00 92.12 101 MET A C 1
ATOM 799 O O . MET A 1 101 ? 3.988 2.126 -21.030 1.00 92.12 101 MET A O 1
ATOM 803 N N . ALA A 1 102 ? 5.091 3.069 -19.308 1.00 91.12 102 ALA A N 1
ATOM 804 C CA . ALA A 1 102 ? 6.323 3.349 -20.046 1.00 91.12 102 ALA A CA 1
ATOM 805 C C . ALA A 1 102 ? 7.005 2.071 -20.573 1.00 91.12 102 ALA A C 1
ATOM 807 O O . ALA A 1 102 ? 7.623 2.068 -21.640 1.00 91.12 102 ALA A O 1
ATOM 808 N N . ASN A 1 103 ? 6.858 0.952 -19.858 1.00 88.19 103 ASN A N 1
ATOM 809 C CA . ASN A 1 103 ? 7.516 -0.312 -20.184 1.00 88.19 103 ASN A CA 1
ATOM 810 C C . ASN A 1 103 ? 6.590 -1.344 -20.850 1.00 88.19 103 ASN A C 1
ATOM 812 O O . ASN A 1 103 ? 7.028 -2.465 -21.129 1.00 88.19 103 ASN A O 1
ATOM 816 N N . ARG A 1 104 ? 5.340 -0.984 -21.168 1.00 78.69 104 ARG A N 1
ATOM 817 C CA . ARG A 1 104 ? 4.304 -1.900 -21.680 1.00 78.69 104 ARG A CA 1
ATOM 818 C C . ARG A 1 104 ? 4.746 -2.693 -22.917 1.00 78.69 104 ARG A C 1
ATOM 820 O O . ARG A 1 104 ? 4.497 -3.895 -22.985 1.00 78.69 104 ARG A O 1
ATOM 827 N N . GLY A 1 105 ? 5.469 -2.060 -23.845 1.00 69.19 105 GLY A N 1
ATOM 828 C CA . GLY A 1 105 ? 5.996 -2.710 -25.058 1.00 69.19 105 GLY A CA 1
ATOM 829 C C . GLY A 1 105 ? 7.156 -3.690 -24.822 1.00 69.19 105 GLY A C 1
ATOM 830 O O . GLY A 1 105 ? 7.358 -4.605 -25.612 1.00 69.19 105 GLY A O 1
ATOM 831 N N . LYS A 1 106 ? 7.903 -3.547 -23.718 1.00 65.12 106 LYS A N 1
ATOM 832 C CA . LYS A 1 106 ? 8.970 -4.487 -23.313 1.00 65.12 106 LYS A CA 1
ATOM 833 C C . LYS A 1 106 ? 8.430 -5.647 -22.470 1.00 65.12 106 LYS A C 1
ATOM 835 O O . LYS A 1 106 ? 9.070 -6.687 -22.357 1.00 65.12 106 LYS A O 1
ATOM 840 N N . LEU A 1 107 ? 7.262 -5.465 -21.856 1.00 62.97 107 LEU A N 1
ATOM 841 C CA . LEU A 1 107 ? 6.597 -6.478 -21.036 1.00 62.97 107 LEU A CA 1
ATOM 842 C C . LEU A 1 107 ? 5.795 -7.477 -21.887 1.00 62.97 107 LEU A C 1
ATOM 844 O O . LEU A 1 107 ? 5.691 -8.640 -21.504 1.00 62.97 107 LEU A O 1
ATOM 848 N N . SER A 1 108 ? 5.281 -7.064 -23.052 1.00 58.88 108 SER A N 1
ATOM 849 C CA . SER A 1 108 ? 4.602 -7.960 -24.000 1.00 58.88 108 SER A CA 1
ATOM 850 C C . SER A 1 108 ? 5.559 -8.952 -24.676 1.00 58.88 108 SER A C 1
ATOM 852 O O . SER A 1 108 ? 5.199 -10.115 -24.858 1.00 58.88 108 SER A O 1
ATOM 854 N N . SER A 1 109 ? 6.802 -8.555 -24.972 1.00 52.78 109 SER A N 1
ATOM 855 C CA . SER A 1 109 ? 7.811 -9.439 -25.582 1.00 52.78 109 SER A CA 1
ATOM 856 C C . SER A 1 109 ? 8.329 -10.532 -24.639 1.00 52.78 109 SER A C 1
ATOM 858 O O . SER A 1 109 ? 8.752 -11.590 -25.098 1.00 52.78 109 SER A O 1
ATOM 860 N N . LEU A 1 110 ? 8.234 -10.329 -23.321 1.00 56.16 110 LEU A N 1
ATOM 861 C CA . LEU A 1 110 ? 8.553 -11.351 -22.316 1.00 56.16 110 LEU A CA 1
ATOM 862 C C . LEU A 1 110 ? 7.449 -12.411 -22.162 1.00 56.16 110 LEU A C 1
ATOM 864 O O . LEU A 1 110 ? 7.732 -13.503 -21.678 1.00 56.16 110 LEU A O 1
ATOM 868 N N . LEU A 1 111 ? 6.213 -12.115 -22.581 1.00 54.91 111 LEU A N 1
ATOM 869 C CA . LEU A 1 111 ? 5.085 -13.056 -22.537 1.00 54.91 111 LEU A CA 1
ATOM 870 C C . LEU A 1 111 ? 4.868 -13.794 -23.870 1.00 54.91 111 LEU A C 1
ATOM 872 O O . LEU A 1 111 ? 4.348 -14.905 -23.861 1.00 54.91 111 LEU A O 1
ATOM 876 N N . PHE A 1 112 ? 5.330 -13.233 -24.994 1.00 56.09 112 PHE A N 1
ATOM 877 C CA . PHE A 1 112 ? 5.275 -13.849 -26.331 1.00 56.09 112 PHE A CA 1
ATOM 878 C C . PHE A 1 112 ? 6.648 -14.310 -26.861 1.00 56.09 112 PHE A C 1
ATOM 880 O O . PHE A 1 112 ? 6.811 -14.557 -28.052 1.00 56.09 112 PHE A O 1
ATOM 887 N N . GLY A 1 113 ? 7.644 -14.496 -25.987 1.00 48.44 113 GLY A N 1
ATOM 888 C CA . GLY A 1 113 ? 8.970 -15.045 -26.327 1.00 48.44 113 GLY A CA 1
ATOM 889 C C . GLY A 1 113 ? 8.988 -16.551 -26.644 1.00 48.44 113 GLY A C 1
ATOM 890 O O . GLY A 1 113 ? 10.031 -17.198 -26.548 1.00 48.44 113 GLY A O 1
ATOM 891 N N . GLY A 1 114 ? 7.839 -17.133 -26.996 1.00 50.09 114 GLY A N 1
ATOM 892 C CA . GLY A 1 114 ? 7.699 -18.521 -27.420 1.00 50.09 114 GLY A CA 1
ATOM 893 C C . GLY A 1 114 ? 8.138 -18.716 -28.870 1.00 50.09 114 GLY A C 1
ATOM 894 O O . GLY A 1 114 ? 7.308 -18.760 -29.765 1.00 50.09 114 GLY A O 1
ATOM 895 N N . LYS A 1 115 ? 9.451 -18.849 -29.083 1.00 53.03 115 LYS A N 1
ATOM 896 C CA . LYS A 1 115 ? 10.087 -19.662 -30.138 1.00 53.03 115 LYS A CA 1
ATOM 897 C C . LYS A 1 115 ? 9.398 -19.647 -31.519 1.00 53.03 115 LYS A C 1
ATOM 899 O O . LYS A 1 115 ? 8.806 -20.644 -31.927 1.00 53.03 115 LYS A O 1
ATOM 904 N N . VAL A 1 116 ? 9.603 -18.589 -32.307 1.00 53.22 116 VAL A N 1
ATOM 905 C CA . VAL A 1 116 ? 9.460 -18.697 -33.771 1.00 53.22 116 VAL A CA 1
ATOM 906 C C . VAL A 1 116 ? 10.729 -19.366 -34.300 1.00 53.22 116 VAL A C 1
ATOM 908 O O . VAL A 1 116 ? 11.752 -18.726 -34.529 1.00 53.22 116 VAL A O 1
ATOM 911 N N . ARG A 1 117 ? 10.706 -20.697 -34.394 1.00 50.19 117 ARG A N 1
ATOM 912 C CA . ARG A 1 117 ? 11.747 -21.464 -35.083 1.00 50.19 117 ARG A CA 1
ATOM 913 C C . ARG A 1 117 ? 11.453 -21.348 -36.581 1.00 50.19 117 ARG A C 1
ATOM 915 O O . ARG A 1 117 ? 10.635 -22.106 -37.092 1.00 50.19 117 ARG A O 1
ATOM 922 N N . ALA A 1 118 ? 12.056 -20.366 -37.247 1.00 45.00 118 ALA A N 1
ATOM 923 C CA . ALA A 1 118 ? 12.089 -20.332 -38.706 1.00 45.00 118 ALA A CA 1
ATOM 924 C C . ALA A 1 118 ? 12.852 -21.577 -39.196 1.00 45.00 118 ALA A C 1
ATOM 926 O O . ALA A 1 118 ? 13.925 -21.886 -38.668 1.00 45.00 118 ALA A O 1
ATOM 927 N N . LYS A 1 119 ? 12.225 -22.336 -40.098 1.00 43.81 119 LYS A N 1
ATOM 928 C CA . LYS A 1 119 ? 12.877 -23.390 -40.882 1.00 43.81 119 LYS A CA 1
ATOM 929 C C . LYS A 1 119 ? 13.666 -22.756 -42.014 1.00 43.81 119 LYS A C 1
ATOM 931 O O . LYS A 1 119 ? 13.173 -21.733 -42.536 1.00 43.81 119 LYS A O 1
#